Protein AF-A0A1F6PTL6-F1 (afdb_monomer_lite)

Structure (mmCIF, N/CA/C/O backbone):
data_AF-A0A1F6PTL6-F1
#
_entry.id   AF-A0A1F6PTL6-F1
#
loop_
_atom_site.group_PDB
_atom_site.id
_atom_site.type_symbol
_atom_site.label_atom_id
_atom_site.label_alt_id
_atom_site.label_comp_id
_atom_site.label_asym_id
_atom_site.label_entity_id
_atom_site.label_seq_id
_atom_site.pdbx_PDB_ins_code
_atom_site.Cartn_x
_atom_site.Cartn_y
_atom_site.Cartn_z
_atom_site.occupancy
_atom_site.B_iso_or_equiv
_atom_site.auth_seq_id
_atom_site.auth_comp_id
_atom_site.auth_asym_id
_atom_site.auth_atom_id
_atom_site.pdbx_PDB_model_num
ATOM 1 N N . MET A 1 1 ? 21.099 3.158 2.169 1.00 50.81 1 MET A N 1
ATOM 2 C CA . MET A 1 1 ? 21.151 2.091 3.199 1.00 50.81 1 MET A CA 1
ATOM 3 C C . MET A 1 1 ? 20.497 2.503 4.527 1.00 50.81 1 MET A C 1
ATOM 5 O O . MET A 1 1 ? 19.533 1.860 4.915 1.00 50.81 1 MET A O 1
ATOM 9 N N . TYR A 1 2 ? 20.909 3.594 5.190 1.00 43.50 2 TYR A N 1
ATOM 10 C CA . TYR A 1 2 ? 20.354 4.003 6.501 1.00 43.50 2 TYR A CA 1
ATOM 11 C C . TYR A 1 2 ? 18.844 4.313 6.525 1.00 43.50 2 TYR A C 1
ATOM 13 O O . TYR A 1 2 ? 18.158 3.932 7.469 1.00 43.50 2 TYR A O 1
ATOM 21 N N . ILE A 1 3 ? 18.300 4.922 5.466 1.00 57.59 3 ILE A N 1
ATOM 22 C CA . ILE A 1 3 ? 16.862 5.245 5.369 1.00 57.59 3 ILE A CA 1
ATOM 23 C C . ILE A 1 3 ? 15.994 3.973 5.408 1.00 57.59 3 ILE A C 1
ATOM 25 O O . ILE A 1 3 ? 14.969 3.943 6.082 1.00 57.59 3 ILE A O 1
ATOM 29 N N . SER A 1 4 ? 16.441 2.889 4.765 1.00 56.59 4 SER A N 1
ATOM 30 C CA . SER A 1 4 ? 15.722 1.608 4.759 1.00 56.59 4 SER A CA 1
ATOM 31 C C . SER A 1 4 ? 15.686 0.949 6.141 1.00 56.59 4 SER A C 1
ATOM 33 O O . SER A 1 4 ? 14.688 0.322 6.492 1.00 56.59 4 SER A O 1
ATOM 35 N N . ILE A 1 5 ? 16.755 1.093 6.932 1.00 62.19 5 ILE A N 1
ATOM 36 C CA . ILE A 1 5 ? 16.836 0.545 8.294 1.00 62.19 5 ILE A CA 1
ATOM 37 C C . ILE A 1 5 ? 15.882 1.308 9.216 1.00 62.19 5 ILE A C 1
ATOM 39 O O . ILE A 1 5 ? 15.118 0.693 9.954 1.00 62.19 5 ILE A O 1
ATOM 43 N N . ILE A 1 6 ? 15.866 2.639 9.122 1.00 65.56 6 ILE A N 1
ATOM 44 C CA . ILE A 1 6 ? 14.983 3.490 9.929 1.00 65.56 6 ILE A CA 1
ATOM 45 C C . ILE A 1 6 ? 13.510 3.192 9.617 1.00 65.56 6 ILE A C 1
ATOM 47 O O . ILE A 1 6 ? 12.727 2.981 10.538 1.00 65.56 6 ILE A O 1
ATOM 51 N N . ILE A 1 7 ? 13.135 3.092 8.336 1.00 66.38 7 ILE A N 1
ATOM 52 C CA . ILE A 1 7 ? 11.757 2.757 7.932 1.00 66.38 7 ILE A CA 1
ATOM 53 C C . ILE A 1 7 ? 11.345 1.379 8.466 1.00 66.38 7 ILE A C 1
ATOM 55 O O . ILE A 1 7 ? 10.235 1.230 8.977 1.00 66.38 7 ILE A O 1
ATOM 59 N N . SER A 1 8 ? 12.246 0.394 8.409 1.00 67.94 8 SER A N 1
ATOM 60 C CA . SER A 1 8 ? 12.005 -0.947 8.953 1.00 67.94 8 SER A CA 1
ATOM 61 C C . SER A 1 8 ? 11.787 -0.914 10.470 1.00 67.94 8 SER A C 1
ATOM 63 O O . SER A 1 8 ? 10.813 -1.475 10.964 1.00 67.94 8 SER A O 1
ATOM 65 N N . ILE A 1 9 ? 12.621 -0.187 11.221 1.00 70.75 9 ILE A N 1
ATOM 66 C CA . ILE A 1 9 ? 12.471 -0.049 12.679 1.00 70.75 9 ILE A CA 1
ATOM 67 C C . ILE A 1 9 ? 11.134 0.612 13.037 1.00 70.75 9 ILE A C 1
ATOM 69 O O . ILE A 1 9 ? 10.419 0.117 13.911 1.00 70.75 9 ILE A O 1
ATOM 73 N N . ILE A 1 10 ? 10.754 1.698 12.354 1.00 73.50 10 ILE A N 1
ATOM 74 C CA . ILE A 1 10 ? 9.472 2.375 12.612 1.00 73.50 10 ILE A CA 1
ATOM 75 C C . ILE A 1 10 ? 8.305 1.428 12.285 1.00 73.50 10 ILE A C 1
ATOM 77 O O . ILE A 1 10 ? 7.349 1.339 13.051 1.00 73.50 10 ILE A O 1
ATOM 81 N N . PHE A 1 11 ? 8.394 0.652 11.203 1.00 73.50 11 PHE A N 1
ATOM 82 C CA . PHE A 1 11 ? 7.371 -0.335 10.854 1.00 73.50 11 PHE A CA 1
ATOM 83 C C . PHE A 1 11 ? 7.212 -1.419 11.929 1.00 73.50 11 PHE A C 1
ATOM 85 O O . PHE A 1 11 ? 6.102 -1.667 12.405 1.00 73.50 11 PHE A O 1
ATOM 92 N N . TRP A 1 12 ? 8.320 -2.032 12.357 1.00 75.31 12 TRP A N 1
ATOM 93 C CA . TRP A 1 12 ? 8.309 -3.101 13.358 1.00 75.31 12 TRP A CA 1
ATOM 94 C C . TRP A 1 12 ? 7.851 -2.617 14.731 1.00 75.31 12 TRP A C 1
ATOM 96 O O . TRP A 1 12 ? 7.080 -3.309 15.394 1.00 75.31 12 TRP A O 1
ATOM 106 N N . THR A 1 13 ? 8.259 -1.417 15.145 1.00 72.12 13 THR A N 1
ATOM 107 C CA . THR A 1 13 ? 7.790 -0.812 16.403 1.00 72.12 13 THR A CA 1
ATOM 108 C C . THR A 1 13 ? 6.289 -0.541 16.376 1.00 72.12 13 THR A C 1
ATOM 110 O O . THR A 1 13 ? 5.608 -0.816 17.363 1.00 72.12 13 THR A O 1
ATOM 113 N N . GLY A 1 14 ? 5.754 -0.105 15.235 1.00 73.25 14 GLY A N 1
ATOM 114 C CA . GLY A 1 14 ? 4.322 0.056 15.005 1.00 73.25 14 GLY A CA 1
ATOM 115 C C . GLY A 1 14 ? 3.518 -1.238 15.049 1.00 73.25 14 GLY A C 1
ATOM 116 O O . GLY A 1 14 ? 2.486 -1.321 15.715 1.00 73.25 14 GLY A O 1
ATOM 117 N N . ILE A 1 15 ? 4.010 -2.282 14.378 1.00 74.44 15 ILE A N 1
ATOM 118 C CA . ILE A 1 15 ? 3.421 -3.627 14.456 1.00 74.44 15 ILE A CA 1
ATOM 119 C C . ILE A 1 15 ? 3.426 -4.117 15.899 1.00 74.44 15 ILE A C 1
ATOM 121 O O . ILE A 1 15 ? 2.405 -4.600 16.385 1.00 74.44 15 ILE A O 1
ATOM 125 N N . LEU A 1 16 ? 4.545 -3.950 16.606 1.00 76.44 16 LEU A N 1
ATOM 126 C CA . LEU A 1 16 ? 4.651 -4.323 18.009 1.00 76.44 16 LEU A CA 1
ATOM 127 C C . LEU A 1 16 ? 3.644 -3.548 18.866 1.00 76.44 16 LEU A C 1
ATOM 129 O O . LEU A 1 16 ? 3.053 -4.132 19.770 1.00 76.44 16 LEU A O 1
ATOM 133 N N . THR A 1 17 ? 3.374 -2.273 18.564 1.00 70.06 17 THR A N 1
ATOM 134 C CA . THR A 1 17 ? 2.340 -1.494 19.272 1.00 70.06 17 THR A CA 1
ATOM 135 C C . THR A 1 17 ? 0.936 -2.043 19.018 1.00 70.06 17 THR A C 1
ATOM 137 O O . THR A 1 17 ? 0.126 -2.124 19.936 1.00 70.06 17 THR A O 1
ATOM 140 N N . ILE A 1 18 ? 0.642 -2.470 17.788 1.00 71.12 18 ILE A N 1
ATOM 141 C CA . ILE A 1 18 ? -0.643 -3.096 17.438 1.00 71.12 18 ILE A CA 1
ATOM 142 C C . ILE A 1 18 ? -0.792 -4.455 18.133 1.00 71.12 18 ILE A C 1
ATOM 144 O O . ILE A 1 18 ? -1.854 -4.760 18.675 1.00 71.12 18 ILE A O 1
ATOM 148 N N . ILE A 1 19 ? 0.268 -5.266 18.156 1.00 76.56 19 ILE A N 1
ATOM 149 C CA . ILE A 1 19 ? 0.271 -6.582 18.807 1.00 76.56 19 ILE A CA 1
ATOM 150 C C . ILE A 1 19 ? 0.145 -6.437 20.325 1.00 76.56 19 ILE A C 1
ATOM 152 O O . ILE A 1 19 ? -0.638 -7.152 20.941 1.00 76.56 19 ILE A O 1
ATOM 156 N N . THR A 1 20 ? 0.874 -5.504 20.935 1.00 69.31 20 THR A N 1
ATOM 157 C CA . THR A 1 20 ? 0.775 -5.242 22.379 1.00 69.31 20 THR A CA 1
ATOM 158 C C . THR A 1 20 ? -0.597 -4.704 22.759 1.00 69.31 20 THR A C 1
ATOM 160 O O . THR A 1 20 ? -1.179 -5.175 23.731 1.00 69.31 20 THR A O 1
ATOM 163 N N . ALA A 1 21 ? -1.173 -3.797 21.967 1.00 67.88 21 ALA A N 1
ATOM 164 C CA . ALA A 1 21 ? -2.559 -3.362 22.135 1.00 67.88 21 ALA A CA 1
ATOM 165 C C . ALA A 1 21 ? -3.548 -4.537 22.095 1.00 67.88 21 ALA A C 1
ATOM 167 O O . ALA A 1 21 ? -4.506 -4.578 22.865 1.00 67.88 21 ALA A O 1
ATOM 168 N N . LEU A 1 22 ? -3.287 -5.505 21.217 1.00 68.38 22 LEU A N 1
ATOM 169 C CA . LEU A 1 22 ? -4.082 -6.714 21.066 1.00 68.38 22 LEU A CA 1
ATOM 170 C C . LEU A 1 22 ? -3.962 -7.691 22.236 1.00 68.38 22 LEU A C 1
ATOM 172 O O . LEU A 1 22 ? -4.951 -8.319 22.615 1.00 68.38 22 LEU A O 1
ATOM 176 N N . THR A 1 23 ? -2.764 -7.850 22.794 1.00 72.44 23 THR A N 1
ATOM 177 C CA . THR A 1 23 ? -2.510 -8.780 23.900 1.00 72.44 23 THR A CA 1
ATOM 178 C C . THR A 1 23 ? -2.887 -8.189 25.253 1.00 72.44 23 THR A C 1
ATOM 180 O O . THR A 1 23 ? -3.417 -8.918 26.088 1.00 72.44 23 THR A O 1
ATOM 183 N N . LEU A 1 24 ? -2.701 -6.883 25.469 1.00 63.28 24 LEU A N 1
ATOM 184 C CA . LEU A 1 24 ? -3.067 -6.189 26.715 1.00 63.28 24 LEU A CA 1
ATOM 185 C C . LEU A 1 24 ? -4.559 -6.315 27.048 1.00 63.28 24 LEU A C 1
ATOM 187 O O . LEU A 1 24 ? -4.917 -6.439 28.218 1.00 63.28 24 LEU A O 1
ATOM 191 N N . ASP A 1 25 ? -5.404 -6.378 26.022 1.00 60.53 25 ASP A N 1
ATOM 192 C CA . ASP A 1 25 ? -6.854 -6.571 26.130 1.00 60.53 25 ASP A CA 1
ATOM 193 C C . ASP A 1 25 ? -7.229 -7.915 26.800 1.00 60.53 25 ASP A C 1
ATOM 195 O O . ASP A 1 25 ? -8.315 -8.041 27.361 1.00 60.53 25 ASP A O 1
ATOM 199 N N . LYS A 1 26 ? -6.325 -8.913 26.794 1.00 65.44 26 LYS A N 1
ATOM 200 C CA . LYS A 1 26 ? -6.504 -10.190 27.513 1.00 65.44 26 LYS A CA 1
ATOM 201 C C . LYS A 1 26 ? -6.081 -10.141 28.983 1.00 65.44 26 LYS A C 1
ATOM 203 O O . LYS A 1 26 ? -6.553 -10.970 29.754 1.00 65.44 26 LYS A O 1
ATOM 208 N N . PHE A 1 27 ? -5.186 -9.229 29.369 1.00 63.00 27 PHE A N 1
ATOM 209 C CA . PHE A 1 27 ? -4.543 -9.254 30.691 1.00 63.00 27 PHE A CA 1
ATOM 210 C C . PHE A 1 27 ? -5.083 -8.209 31.668 1.00 63.00 27 PHE A C 1
ATOM 212 O O . PHE A 1 27 ? -5.017 -8.422 32.878 1.00 63.00 27 PHE A O 1
ATOM 219 N N . LYS A 1 28 ? -5.625 -7.085 31.185 1.00 68.44 28 LYS A N 1
ATOM 220 C CA . LYS A 1 28 ? -6.225 -6.062 32.050 1.00 68.44 28 LYS A CA 1
ATOM 221 C C . LYS A 1 28 ? -7.364 -5.357 31.313 1.00 68.44 28 LYS A C 1
ATOM 223 O O . LYS A 1 28 ? -7.142 -4.920 30.186 1.00 68.44 28 LYS A O 1
ATOM 228 N N . PRO A 1 29 ? -8.561 -5.206 31.911 1.00 71.88 29 PRO A N 1
ATOM 229 C CA . PRO A 1 29 ? -9.647 -4.480 31.265 1.00 71.88 29 PRO A CA 1
ATOM 230 C C . PRO A 1 29 ? -9.222 -3.023 31.043 1.00 71.88 29 PRO A C 1
ATOM 232 O O . PRO A 1 29 ? -8.959 -2.282 31.990 1.00 71.88 29 PRO A O 1
ATOM 235 N N . ILE A 1 30 ? -9.097 -2.634 29.775 1.00 76.00 30 ILE A N 1
ATOM 236 C CA . ILE A 1 30 ? -8.784 -1.266 29.355 1.00 76.00 30 ILE A CA 1
ATOM 237 C C . ILE A 1 30 ? -10.094 -0.484 29.232 1.00 76.00 30 ILE A C 1
ATOM 239 O O . ILE A 1 30 ? -11.069 -0.982 28.666 1.00 76.00 30 ILE A O 1
ATOM 243 N N . ASP A 1 31 ? -10.102 0.772 29.685 1.00 83.50 31 ASP A N 1
ATOM 244 C CA . ASP A 1 31 ? -11.241 1.674 29.504 1.00 83.50 31 ASP A CA 1
ATOM 245 C C . ASP A 1 31 ? -11.656 1.769 28.027 1.00 83.50 31 ASP A C 1
ATOM 247 O O . ASP A 1 31 ? -10.823 1.968 27.134 1.00 83.50 31 ASP A O 1
ATOM 251 N N . LYS A 1 32 ? -12.966 1.728 27.759 1.00 83.00 32 LYS A N 1
ATOM 252 C CA . LYS A 1 32 ? -13.535 1.772 26.397 1.00 83.00 32 LYS A CA 1
ATOM 253 C C . LYS A 1 32 ? -12.987 2.937 25.554 1.00 83.00 32 LYS A C 1
ATOM 255 O O . LYS A 1 32 ? -12.698 2.753 24.372 1.00 83.00 32 LYS A O 1
ATOM 260 N N . LYS A 1 33 ? -12.787 4.115 26.166 1.00 84.31 33 LYS A N 1
ATOM 261 C CA . LYS A 1 33 ? -12.209 5.308 25.514 1.00 84.31 33 LYS A CA 1
ATOM 262 C C . LYS A 1 33 ? -10.748 5.100 25.097 1.00 84.31 33 LYS A C 1
ATOM 264 O O . LYS A 1 33 ? -10.385 5.401 23.963 1.00 84.31 33 LYS A O 1
ATOM 269 N N . ARG A 1 34 ? -9.917 4.539 25.984 1.00 83.19 34 ARG A N 1
ATOM 270 C CA . ARG A 1 34 ? -8.498 4.255 25.701 1.00 83.19 34 ARG A CA 1
ATOM 271 C C . ARG A 1 34 ? -8.355 3.217 24.594 1.00 83.19 34 ARG A C 1
ATOM 273 O O . ARG A 1 34 ? -7.578 3.415 23.668 1.00 83.19 34 ARG A O 1
ATOM 280 N N . LYS A 1 35 ? -9.164 2.158 24.643 1.00 84.62 35 LYS A N 1
ATOM 281 C CA . LYS A 1 35 ? -9.204 1.122 23.607 1.00 84.62 35 LYS A CA 1
ATOM 282 C C . LYS A 1 35 ? -9.536 1.704 22.232 1.00 84.62 35 LYS A C 1
ATOM 284 O O . LYS A 1 35 ? -8.833 1.433 21.265 1.00 84.62 35 LYS A O 1
ATOM 289 N N . LEU A 1 36 ? -10.561 2.554 22.144 1.00 86.62 36 LEU A N 1
ATOM 290 C CA . LEU A 1 36 ? -10.923 3.225 20.893 1.00 86.62 36 LEU A CA 1
ATOM 291 C C . LEU A 1 36 ? -9.801 4.134 20.367 1.00 86.62 36 LEU A C 1
ATOM 293 O O . LEU A 1 36 ? -9.525 4.119 19.167 1.00 86.62 36 LEU A O 1
ATOM 297 N N . LEU A 1 37 ? -9.142 4.893 21.247 1.00 87.62 37 LEU A N 1
ATOM 298 C CA . LEU A 1 37 ? -8.005 5.739 20.878 1.00 87.62 37 LEU A CA 1
ATOM 299 C C . LEU A 1 37 ? -6.862 4.913 20.277 1.00 87.62 37 LEU A C 1
ATOM 301 O O . LEU A 1 37 ? -6.342 5.271 19.222 1.00 87.62 37 LEU A O 1
ATOM 305 N N . ILE A 1 38 ? -6.516 3.790 20.909 1.00 86.56 38 ILE A N 1
ATOM 306 C CA . ILE A 1 38 ? -5.480 2.878 20.417 1.00 86.56 38 ILE A CA 1
ATOM 307 C C . ILE A 1 38 ? -5.839 2.377 19.016 1.00 86.56 38 ILE A C 1
ATOM 309 O O . ILE A 1 38 ? -5.027 2.500 18.104 1.00 86.56 38 ILE A O 1
ATOM 313 N N . TRP A 1 39 ? -7.076 1.920 18.796 1.00 87.69 39 TRP A N 1
ATOM 314 C CA . TRP A 1 39 ? -7.507 1.467 17.471 1.00 87.69 39 TRP A CA 1
ATOM 315 C C . TRP A 1 39 ? -7.428 2.562 16.404 1.00 87.69 39 TRP A C 1
ATOM 317 O O . TRP A 1 39 ? -7.020 2.284 15.276 1.00 87.69 39 TRP A O 1
ATOM 327 N N . LYS A 1 40 ? -7.785 3.807 16.738 1.00 89.81 40 LYS A N 1
ATOM 328 C CA . LYS A 1 40 ? -7.662 4.951 15.818 1.00 89.81 40 LYS A CA 1
ATOM 329 C C . LYS A 1 40 ? -6.211 5.257 15.467 1.00 89.81 40 LYS A C 1
ATOM 331 O O . LYS A 1 40 ? -5.919 5.510 14.300 1.00 89.81 40 LYS A O 1
ATOM 336 N N . LEU A 1 41 ? -5.318 5.225 16.455 1.00 89.50 41 LEU A N 1
ATOM 337 C CA . LEU A 1 41 ? -3.887 5.423 16.235 1.00 89.50 41 LEU A CA 1
ATOM 338 C C . LEU A 1 41 ? -3.319 4.305 15.361 1.00 89.50 41 LEU A C 1
ATOM 340 O O . LEU A 1 41 ? -2.661 4.598 14.369 1.00 89.50 41 LEU A O 1
ATOM 344 N N . SER A 1 42 ? -3.658 3.044 15.643 1.00 88.81 42 SER A N 1
ATOM 345 C CA . SER A 1 42 ? -3.292 1.904 14.794 1.00 88.81 42 SER A CA 1
ATOM 346 C C . SER A 1 42 ? -3.818 2.060 13.367 1.00 88.81 42 SER A C 1
ATOM 348 O O . SER A 1 42 ? -3.097 1.788 12.412 1.00 88.81 42 SER A O 1
ATOM 350 N N . PHE A 1 43 ? -5.052 2.542 13.199 1.00 92.00 43 PHE A N 1
ATOM 351 C CA . PHE A 1 43 ? -5.638 2.796 11.884 1.00 92.00 43 PHE A CA 1
ATOM 352 C C . PHE A 1 43 ? -4.874 3.878 11.117 1.00 92.00 43 PHE A C 1
ATOM 354 O O . PHE A 1 43 ? -4.515 3.665 9.959 1.00 92.00 43 PHE A O 1
ATOM 361 N N . ALA A 1 44 ? -4.603 5.022 11.748 1.00 93.12 44 ALA A N 1
ATOM 362 C CA . ALA A 1 44 ? -3.827 6.099 11.139 1.00 93.12 44 ALA A CA 1
ATOM 363 C C . ALA A 1 44 ? -2.418 5.629 10.762 1.00 93.12 44 ALA A C 1
ATOM 365 O O . ALA A 1 44 ? -1.960 5.871 9.647 1.00 93.12 44 ALA A O 1
ATOM 366 N N . PHE A 1 45 ? -1.778 4.883 11.658 1.00 90.81 45 PHE A N 1
ATOM 367 C CA . PHE A 1 45 ? -0.447 4.339 11.457 1.00 90.81 45 PHE A CA 1
ATOM 368 C C . PHE A 1 45 ? -0.383 3.371 10.268 1.00 90.81 45 PHE A C 1
ATOM 370 O O . PHE A 1 45 ? 0.464 3.535 9.394 1.00 90.81 45 PHE A O 1
ATOM 377 N N . LEU A 1 46 ? -1.308 2.408 10.171 1.00 92.25 46 LEU A N 1
ATOM 378 C CA . LEU A 1 46 ? -1.348 1.461 9.049 1.00 92.25 46 LEU A CA 1
ATOM 379 C C . LEU A 1 46 ? -1.529 2.165 7.698 1.00 92.25 46 LEU A C 1
ATOM 381 O O . LEU A 1 46 ? -0.836 1.831 6.740 1.00 92.25 46 LEU A O 1
ATOM 385 N N . ASN A 1 47 ? -2.420 3.160 7.615 1.00 95.06 47 ASN A N 1
ATOM 386 C CA . ASN A 1 47 ? -2.635 3.903 6.368 1.00 95.06 47 ASN A CA 1
ATOM 387 C C . ASN A 1 47 ? -1.439 4.794 6.015 1.00 95.06 47 ASN A C 1
ATOM 389 O O . ASN A 1 47 ? -1.083 4.895 4.844 1.00 95.06 47 ASN A O 1
ATOM 393 N N . PHE A 1 48 ? -0.783 5.397 7.008 1.00 94.25 48 PHE A N 1
ATOM 394 C CA . PHE A 1 48 ? 0.459 6.135 6.793 1.00 94.25 48 PHE A CA 1
ATOM 395 C C . PHE A 1 48 ? 1.553 5.227 6.213 1.00 94.25 48 PHE A C 1
ATOM 397 O O . PHE A 1 48 ? 2.176 5.572 5.210 1.00 94.25 48 PHE A O 1
ATOM 404 N N . PHE A 1 49 ? 1.726 4.026 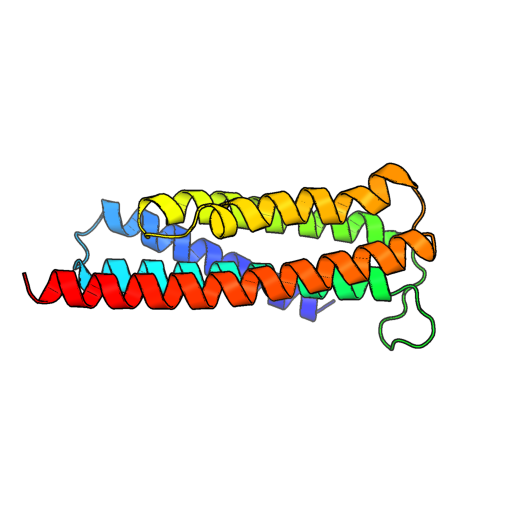6.771 1.00 92.25 49 PHE A N 1
ATOM 405 C CA . PHE A 1 49 ? 2.676 3.045 6.247 1.00 92.25 49 PHE A CA 1
ATOM 406 C C . PHE A 1 49 ? 2.317 2.536 4.857 1.00 92.25 49 PHE A C 1
ATOM 408 O O . PHE A 1 49 ? 3.210 2.338 4.033 1.00 92.25 49 PHE A O 1
ATOM 415 N N . LEU A 1 50 ? 1.029 2.361 4.567 1.00 95.06 50 LEU A N 1
ATOM 416 C CA . LEU A 1 50 ? 0.574 2.026 3.223 1.00 95.06 50 LEU A CA 1
ATOM 417 C C . LEU A 1 50 ? 0.979 3.118 2.226 1.00 95.06 50 LEU A C 1
ATOM 419 O O . LEU A 1 50 ? 1.557 2.802 1.191 1.00 95.06 50 LEU A O 1
ATOM 423 N N . ILE A 1 51 ? 0.750 4.393 2.559 1.00 96.19 51 ILE A N 1
ATOM 424 C CA . ILE A 1 51 ? 1.155 5.531 1.720 1.00 96.19 51 ILE A CA 1
ATOM 425 C C . ILE A 1 51 ? 2.672 5.536 1.516 1.00 96.19 51 ILE A C 1
ATOM 427 O O . ILE A 1 51 ? 3.114 5.645 0.377 1.00 96.19 51 ILE A O 1
ATOM 431 N N . LEU A 1 52 ? 3.471 5.359 2.574 1.00 93.81 52 LEU A N 1
ATOM 432 C CA . LEU A 1 52 ? 4.932 5.292 2.447 1.00 93.81 52 LEU A CA 1
ATOM 433 C C . LEU A 1 52 ? 5.385 4.161 1.516 1.00 93.81 52 LEU A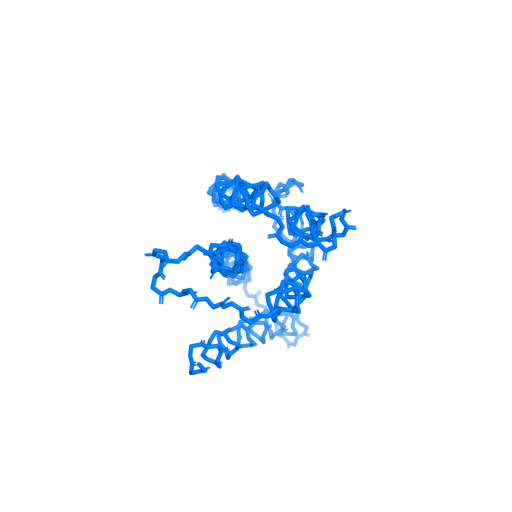 C 1
ATOM 435 O O . LEU A 1 52 ? 6.288 4.366 0.709 1.00 93.81 52 LEU A O 1
ATOM 439 N N . ASN A 1 53 ? 4.744 2.991 1.581 1.00 93.12 53 ASN A N 1
ATOM 440 C CA . ASN A 1 53 ? 5.060 1.874 0.690 1.00 93.12 53 ASN A CA 1
ATOM 441 C C . ASN A 1 53 ? 4.676 2.167 -0.769 1.00 93.12 53 ASN A C 1
ATOM 443 O O . ASN A 1 53 ? 5.433 1.851 -1.688 1.00 93.12 53 ASN A O 1
ATOM 447 N N . LEU A 1 54 ? 3.530 2.809 -1.004 1.00 95.25 54 LEU A N 1
ATOM 448 C CA . LEU A 1 54 ? 3.121 3.224 -2.348 1.00 95.25 54 LEU A CA 1
ATOM 449 C C . LEU A 1 54 ? 4.041 4.311 -2.917 1.00 95.25 54 LEU A C 1
ATOM 451 O O . LEU A 1 54 ? 4.404 4.256 -4.090 1.00 95.25 54 LEU A O 1
ATOM 455 N N . VAL A 1 55 ? 4.473 5.263 -2.086 1.00 95.06 55 VAL A N 1
ATOM 456 C CA . VAL A 1 55 ? 5.473 6.267 -2.467 1.00 95.06 55 VAL A CA 1
ATOM 457 C C . VAL A 1 55 ? 6.799 5.583 -2.783 1.00 95.06 55 VAL A C 1
ATOM 459 O O . VAL A 1 55 ? 7.343 5.813 -3.854 1.00 95.06 55 VAL A O 1
ATOM 462 N N . GLY A 1 56 ? 7.294 4.676 -1.939 1.00 91.38 56 GLY A N 1
ATOM 463 C CA . GLY A 1 56 ? 8.504 3.909 -2.250 1.00 91.38 56 GLY A CA 1
ATOM 464 C C . GLY A 1 56 ? 8.386 3.134 -3.568 1.00 91.38 56 GLY A C 1
ATOM 465 O O . GLY A 1 56 ? 9.305 3.161 -4.380 1.00 91.38 56 GLY A O 1
ATOM 466 N N . SER A 1 57 ? 7.215 2.559 -3.856 1.00 92.75 57 SER A N 1
ATOM 467 C CA . SER A 1 57 ? 6.937 1.907 -5.144 1.00 92.75 57 SER A CA 1
ATOM 468 C C . SER A 1 57 ? 6.986 2.891 -6.322 1.00 92.75 57 SER A C 1
ATOM 470 O O . SER A 1 57 ? 7.541 2.574 -7.373 1.00 92.75 57 SER A O 1
ATOM 472 N N . LEU A 1 58 ? 6.475 4.116 -6.152 1.00 94.31 58 LEU A N 1
ATOM 473 C CA . LEU A 1 58 ? 6.588 5.195 -7.140 1.00 94.31 58 LEU A CA 1
ATOM 474 C C . LEU A 1 58 ? 8.054 5.584 -7.406 1.00 94.31 58 LEU A C 1
ATOM 476 O O . LEU A 1 58 ? 8.431 5.787 -8.562 1.00 94.31 58 LEU A O 1
ATOM 480 N N . PHE A 1 59 ? 8.894 5.643 -6.367 1.00 93.81 59 PHE A N 1
ATOM 481 C CA . PHE A 1 59 ? 10.338 5.869 -6.517 1.00 93.81 59 PHE A CA 1
ATOM 482 C C . PHE A 1 59 ? 10.997 4.758 -7.344 1.00 93.81 59 PHE A C 1
ATOM 484 O O . PHE A 1 59 ? 11.807 5.051 -8.220 1.00 93.81 59 PHE A O 1
ATOM 491 N N . ILE A 1 60 ? 10.599 3.498 -7.149 1.00 91.88 60 ILE A N 1
ATOM 492 C CA . ILE A 1 60 ? 11.125 2.376 -7.940 1.00 91.88 60 ILE A CA 1
ATOM 493 C C . ILE A 1 60 ? 10.727 2.512 -9.413 1.00 91.88 60 ILE A C 1
ATOM 495 O O . ILE A 1 60 ? 11.593 2.447 -10.284 1.00 91.88 60 ILE A O 1
ATOM 499 N N . TYR A 1 61 ? 9.453 2.776 -9.715 1.00 91.81 61 TYR A N 1
ATOM 500 C CA . TYR A 1 61 ? 9.003 2.955 -11.103 1.00 91.81 61 TYR A CA 1
ATOM 501 C C . TYR A 1 61 ? 9.644 4.166 -11.797 1.00 91.81 61 TYR A C 1
ATOM 503 O O . TYR A 1 61 ? 9.848 4.151 -13.014 1.00 91.81 61 TYR A O 1
ATOM 511 N N . THR A 1 62 ? 10.001 5.200 -11.032 1.00 94.00 62 THR A N 1
ATOM 512 C CA . THR A 1 62 ? 10.693 6.387 -11.553 1.00 94.00 62 THR A CA 1
ATOM 513 C C . THR A 1 62 ? 12.221 6.244 -11.594 1.00 94.00 62 THR A C 1
ATOM 515 O O . THR A 1 62 ? 12.872 6.991 -12.318 1.00 94.00 62 THR A O 1
ATOM 518 N N . SER A 1 63 ? 12.808 5.261 -10.903 1.00 93.56 63 SER A N 1
ATOM 519 C CA . SER A 1 63 ? 14.269 5.071 -10.806 1.00 93.56 63 SER A CA 1
ATOM 520 C C . SER A 1 63 ? 14.969 4.775 -12.136 1.00 93.56 63 SER A C 1
ATOM 522 O O . SER A 1 63 ? 16.182 4.896 -12.234 1.00 93.56 63 SER A O 1
ATOM 524 N N . LEU A 1 64 ? 14.236 4.428 -13.195 1.00 90.38 64 LEU A N 1
ATOM 525 C CA . LEU A 1 64 ? 14.810 4.184 -14.523 1.00 90.38 64 LEU A CA 1
ATOM 526 C C . LEU A 1 64 ? 14.813 5.426 -15.428 1.00 90.38 64 LEU A C 1
ATOM 528 O O . LEU A 1 64 ? 15.197 5.334 -16.598 1.00 90.38 64 LEU A O 1
ATOM 532 N N . PHE A 1 65 ? 14.379 6.586 -14.928 1.00 92.62 65 PHE A N 1
ATOM 533 C CA . PHE A 1 65 ? 14.485 7.850 -15.651 1.00 92.62 65 PHE A CA 1
ATOM 534 C C . PHE A 1 65 ? 15.792 8.563 -15.301 1.00 92.62 65 PHE A C 1
ATOM 536 O O . PHE A 1 65 ? 16.048 8.890 -14.152 1.00 92.62 65 PHE A O 1
ATOM 543 N N . ARG A 1 66 ? 16.618 8.865 -16.306 1.00 93.75 66 ARG A N 1
ATOM 544 C CA . ARG A 1 66 ? 17.955 9.452 -16.089 1.00 93.75 66 ARG A CA 1
ATOM 545 C C . ARG A 1 66 ? 17.951 10.846 -15.453 1.00 93.75 66 ARG A C 1
ATOM 547 O O . ARG A 1 66 ? 18.988 11.289 -14.981 1.00 93.75 66 ARG A O 1
ATOM 554 N N . PHE A 1 67 ? 16.819 11.549 -15.482 1.00 93.75 67 PHE A N 1
ATOM 555 C CA . PHE A 1 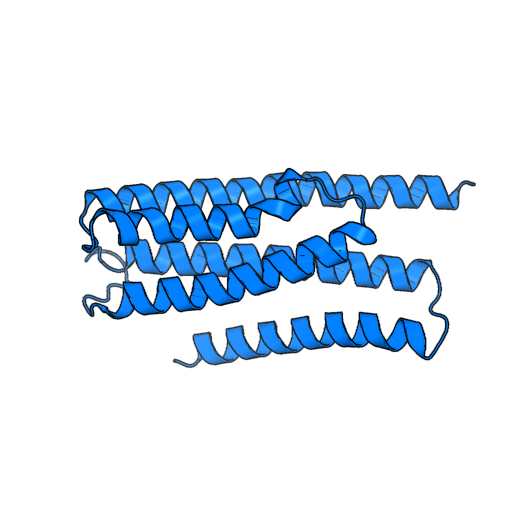67 ? 16.708 12.911 -14.959 1.00 93.75 67 PHE A CA 1
ATOM 556 C C . PHE A 1 67 ? 16.388 12.969 -13.458 1.00 93.75 67 PHE A C 1
ATOM 558 O O . PHE A 1 67 ? 16.480 14.047 -12.874 1.00 93.75 67 PHE A O 1
ATOM 565 N N . VAL A 1 68 ? 15.981 11.857 -12.828 1.00 92.75 68 VAL A N 1
ATOM 566 C CA . VAL A 1 68 ? 15.671 11.852 -11.390 1.00 92.75 68 VAL A CA 1
ATOM 567 C C . VAL A 1 68 ? 16.931 11.596 -10.553 1.00 92.75 68 VAL A C 1
ATOM 569 O O . VAL A 1 68 ? 17.790 10.817 -10.965 1.00 92.75 68 VAL A O 1
ATOM 572 N N . PRO A 1 69 ? 17.054 12.192 -9.352 1.00 90.94 69 PRO A N 1
ATOM 573 C CA . PRO A 1 69 ? 18.255 12.042 -8.525 1.00 90.94 69 PRO A CA 1
ATOM 574 C C . PRO A 1 69 ? 18.411 10.644 -7.902 1.00 90.94 69 PRO A C 1
ATOM 576 O O . PRO A 1 69 ? 19.480 10.313 -7.404 1.00 90.94 69 PRO A O 1
ATOM 579 N N . TRP A 1 70 ? 17.366 9.814 -7.939 1.00 92.06 70 TRP A N 1
ATOM 580 C CA . TRP A 1 70 ? 17.379 8.408 -7.512 1.00 92.06 70 TRP A CA 1
ATOM 581 C C . TRP A 1 70 ? 17.442 7.439 -8.704 1.00 92.06 70 TRP A C 1
ATOM 583 O O . TRP A 1 70 ? 16.882 6.343 -8.650 1.00 92.06 70 TRP A O 1
ATOM 593 N N . TYR A 1 71 ? 18.072 7.855 -9.806 1.00 92.19 71 TYR A N 1
ATOM 594 C CA . TYR A 1 71 ? 18.273 6.983 -10.957 1.00 92.19 71 TYR A CA 1
ATOM 595 C C . TYR A 1 71 ? 19.161 5.789 -10.588 1.00 92.19 71 TYR A C 1
ATOM 597 O O . TYR A 1 71 ? 20.294 5.963 -10.141 1.00 92.19 71 TYR A O 1
ATOM 605 N N . GLU A 1 72 ? 18.664 4.578 -10.817 1.00 89.00 72 GLU A N 1
ATOM 606 C CA . GLU A 1 72 ? 19.373 3.340 -10.517 1.00 89.00 72 GLU A CA 1
ATOM 607 C C . GLU A 1 72 ? 19.120 2.322 -11.639 1.00 89.00 72 GLU A C 1
ATOM 609 O O . GLU A 1 72 ? 18.019 1.799 -11.760 1.00 89.00 72 GLU A O 1
ATOM 614 N N . PRO A 1 73 ? 20.102 2.024 -12.508 1.00 87.19 73 PRO A N 1
ATOM 615 C CA . PRO A 1 73 ? 19.906 1.105 -13.630 1.00 87.19 73 PRO A CA 1
ATOM 616 C C . PRO A 1 73 ? 20.083 -0.372 -13.250 1.00 87.19 73 PRO A C 1
ATOM 618 O O . PRO A 1 73 ? 20.051 -1.233 -14.129 1.00 87.19 73 PRO A O 1
ATOM 621 N N . CYS A 1 74 ? 20.322 -0.689 -11.974 1.00 80.38 74 CYS A N 1
ATOM 622 C CA . CYS A 1 74 ? 20.484 -2.070 -11.546 1.00 80.38 74 CYS A CA 1
ATOM 623 C C . CYS A 1 74 ? 19.100 -2.751 -11.534 1.00 80.38 74 CYS A C 1
ATOM 625 O O . CYS A 1 74 ? 18.128 -2.201 -11.022 1.00 80.38 74 CYS A O 1
ATOM 627 N N . GLY A 1 75 ? 18.975 -3.954 -12.104 1.00 83.12 75 GLY A N 1
ATOM 628 C CA . GLY A 1 75 ? 17.693 -4.672 -12.229 1.00 83.12 75 GLY A CA 1
ATOM 629 C C . GLY A 1 75 ? 17.052 -5.117 -10.902 1.00 83.12 75 GLY A C 1
ATOM 630 O O . GLY A 1 75 ? 16.156 -5.957 -10.898 1.00 83.12 75 GLY A O 1
ATOM 631 N N . GLN A 1 76 ? 17.500 -4.587 -9.762 1.00 87.38 76 GLN A N 1
ATOM 632 C CA . GLN A 1 76 ? 16.991 -4.913 -8.430 1.00 87.38 76 GLN A CA 1
ATOM 633 C C . GLN A 1 76 ? 15.584 -4.354 -8.170 1.00 87.38 76 GLN A C 1
ATOM 635 O O . GLN A 1 76 ? 14.928 -4.786 -7.223 1.00 87.38 76 GLN A O 1
ATOM 640 N N . GLN A 1 77 ? 15.077 -3.454 -9.020 1.00 86.94 77 GLN A N 1
ATOM 641 C CA . GLN A 1 77 ? 13.734 -2.869 -8.898 1.00 86.94 77 GLN A CA 1
ATOM 642 C C . GLN A 1 77 ? 12.630 -3.915 -8.720 1.00 86.94 77 GLN A C 1
ATOM 644 O O . GLN A 1 77 ? 11.753 -3.746 -7.874 1.00 86.94 77 GLN A O 1
ATOM 649 N N . PHE A 1 78 ? 12.691 -5.011 -9.481 1.00 85.25 78 PHE A N 1
ATOM 650 C CA . PHE A 1 78 ? 11.701 -6.085 -9.415 1.00 85.25 78 PHE A CA 1
ATOM 651 C C . PHE A 1 78 ? 11.662 -6.734 -8.033 1.00 85.25 78 PHE A C 1
ATOM 653 O O . PHE A 1 78 ? 10.594 -6.875 -7.438 1.00 85.25 78 PHE A O 1
ATOM 660 N N . LEU A 1 79 ? 12.837 -7.076 -7.498 1.00 87.69 79 LEU A N 1
ATOM 661 C CA . LEU A 1 79 ? 12.967 -7.681 -6.177 1.00 87.69 79 LEU A CA 1
ATOM 662 C C . LEU A 1 79 ? 12.429 -6.743 -5.093 1.00 87.69 79 LEU A C 1
ATOM 664 O O . LEU A 1 79 ? 11.692 -7.179 -4.210 1.00 87.69 79 LEU A O 1
ATOM 668 N N . ILE A 1 80 ? 12.749 -5.450 -5.183 1.00 87.94 80 ILE A N 1
ATOM 669 C CA . ILE A 1 80 ? 12.278 -4.461 -4.211 1.00 87.94 80 ILE A CA 1
ATOM 670 C C . ILE A 1 80 ? 10.750 -4.330 -4.280 1.00 87.94 80 ILE A C 1
ATOM 672 O O . ILE A 1 80 ? 10.112 -4.303 -3.231 1.00 87.94 80 ILE A O 1
ATOM 676 N N . ILE A 1 81 ? 10.131 -4.338 -5.466 1.00 87.62 81 ILE A N 1
ATOM 677 C CA . ILE A 1 81 ? 8.661 -4.307 -5.578 1.00 87.62 81 ILE A CA 1
ATOM 678 C C . ILE A 1 81 ? 8.027 -5.529 -4.898 1.00 87.62 81 ILE A C 1
ATOM 680 O O . ILE A 1 81 ? 7.040 -5.369 -4.180 1.00 87.62 81 ILE A O 1
ATOM 684 N N . PHE A 1 82 ? 8.611 -6.725 -5.026 1.00 87.06 82 PHE A N 1
ATOM 685 C CA . PHE A 1 82 ? 8.133 -7.905 -4.291 1.00 87.06 82 PHE A CA 1
ATOM 686 C C . PHE A 1 82 ? 8.293 -7.764 -2.772 1.00 87.06 82 PHE A C 1
ATOM 688 O O . PHE A 1 82 ? 7.379 -8.122 -2.026 1.00 87.06 82 PHE A O 1
ATOM 695 N N . ILE A 1 83 ? 9.400 -7.188 -2.295 1.00 88.38 83 ILE A N 1
ATOM 696 C CA . ILE A 1 83 ? 9.586 -6.893 -0.865 1.00 88.38 83 ILE A CA 1
ATOM 697 C C . ILE A 1 83 ? 8.484 -5.938 -0.379 1.00 88.38 83 ILE A C 1
ATOM 699 O O . ILE A 1 83 ? 7.805 -6.233 0.605 1.00 88.38 83 ILE A O 1
ATOM 703 N N . TYR A 1 84 ? 8.224 -4.847 -1.099 1.00 88.56 84 TYR A N 1
ATOM 704 C CA . TYR A 1 84 ? 7.141 -3.916 -0.767 1.00 88.56 84 TYR A CA 1
ATOM 705 C C . TYR A 1 84 ? 5.766 -4.597 -0.806 1.00 88.56 84 TYR A C 1
ATOM 707 O O . TYR A 1 84 ? 4.948 -4.371 0.084 1.00 88.56 84 TYR A O 1
ATOM 715 N N . ALA A 1 85 ? 5.517 -5.488 -1.769 1.00 90.50 85 ALA A N 1
ATOM 716 C CA . ALA A 1 85 ? 4.273 -6.249 -1.847 1.00 90.50 85 ALA A CA 1
ATOM 717 C C . ALA A 1 85 ? 4.036 -7.109 -0.593 1.00 90.50 85 ALA A C 1
ATOM 719 O O . ALA A 1 85 ? 2.918 -7.137 -0.079 1.00 90.50 85 ALA A O 1
ATOM 720 N N . THR A 1 86 ? 5.074 -7.753 -0.044 1.00 89.81 86 THR A N 1
ATOM 721 C CA . THR A 1 86 ? 4.942 -8.526 1.208 1.00 89.81 86 THR A CA 1
ATOM 722 C C . THR A 1 86 ? 4.621 -7.646 2.419 1.00 89.81 86 THR A C 1
ATOM 724 O O . THR A 1 86 ? 3.790 -8.016 3.251 1.00 89.81 86 THR A O 1
ATOM 727 N N . ILE A 1 87 ? 5.202 -6.446 2.494 1.00 90.50 87 ILE A N 1
ATOM 728 C CA . ILE A 1 87 ? 4.891 -5.461 3.541 1.00 90.50 87 ILE A CA 1
ATOM 729 C C . ILE A 1 87 ? 3.441 -4.978 3.407 1.00 90.50 87 ILE A C 1
ATOM 731 O O . ILE A 1 87 ? 2.696 -4.963 4.389 1.00 90.50 87 ILE A O 1
ATOM 735 N N . ILE A 1 88 ? 3.008 -4.637 2.190 1.00 94.06 88 ILE A N 1
ATOM 736 C CA . ILE A 1 88 ? 1.627 -4.223 1.905 1.00 94.06 88 ILE A CA 1
ATOM 737 C C . ILE A 1 88 ? 0.641 -5.354 2.239 1.00 94.06 88 ILE A C 1
ATOM 739 O O . ILE A 1 88 ? -0.440 -5.080 2.764 1.00 94.06 88 ILE A O 1
ATOM 743 N N . LEU A 1 89 ? 1.012 -6.618 2.011 1.00 94.50 89 LEU A N 1
ATOM 744 C CA . LEU A 1 89 ? 0.186 -7.777 2.363 1.00 94.50 89 LEU A CA 1
ATOM 745 C C . LEU A 1 89 ? -0.045 -7.846 3.871 1.00 94.50 89 LEU A C 1
ATOM 747 O O . LEU A 1 89 ? -1.183 -8.001 4.319 1.00 94.50 89 LEU A O 1
ATOM 751 N N . LEU A 1 90 ? 1.021 -7.676 4.655 1.00 91.38 90 LEU A N 1
ATOM 752 C CA . LEU A 1 90 ? 0.930 -7.645 6.111 1.00 91.38 90 LEU A CA 1
ATOM 753 C C . LEU A 1 90 ? 0.043 -6.487 6.592 1.00 91.38 90 LEU A C 1
ATOM 755 O O . LEU A 1 90 ? -0.822 -6.696 7.445 1.00 91.38 90 LEU A O 1
ATOM 759 N N . ILE A 1 91 ? 0.188 -5.295 6.001 1.00 92.94 91 ILE A N 1
ATOM 760 C CA . ILE A 1 91 ? -0.693 -4.147 6.275 1.00 92.94 91 ILE A CA 1
ATOM 761 C C . ILE A 1 91 ? -2.154 -4.506 5.971 1.00 92.94 91 ILE A C 1
ATOM 763 O O . ILE A 1 91 ? -3.026 -4.246 6.798 1.00 92.94 91 ILE A O 1
ATOM 767 N N . GLY A 1 92 ? -2.424 -5.157 4.837 1.00 94.56 92 GLY A N 1
ATOM 768 C CA . GLY A 1 92 ? -3.762 -5.616 4.455 1.00 94.56 92 GLY A CA 1
ATOM 769 C C . GLY A 1 92 ? -4.386 -6.570 5.470 1.00 94.56 92 GLY A C 1
ATOM 770 O O . GLY A 1 92 ? -5.534 -6.380 5.875 1.00 94.56 92 GLY A O 1
ATOM 771 N N . ILE A 1 93 ? -3.626 -7.558 5.944 1.00 94.19 93 ILE A N 1
ATOM 772 C CA . ILE A 1 93 ? -4.083 -8.507 6.973 1.00 94.19 93 ILE A CA 1
ATOM 773 C C . ILE A 1 93 ? -4.418 -7.771 8.278 1.00 94.19 93 ILE A C 1
ATOM 775 O O . ILE A 1 93 ? -5.498 -7.968 8.846 1.00 94.19 93 ILE A O 1
ATOM 779 N N . LEU A 1 94 ? -3.533 -6.878 8.732 1.00 91.00 94 LEU A N 1
ATOM 780 C CA . LEU A 1 94 ? -3.756 -6.073 9.937 1.00 91.00 94 LEU A CA 1
ATOM 781 C C . LEU A 1 94 ? -4.973 -5.150 9.789 1.00 91.00 94 LEU A C 1
ATOM 783 O O . LEU A 1 94 ? -5.743 -4.974 10.733 1.00 91.00 94 LEU A O 1
ATOM 787 N N . GLN A 1 95 ? -5.202 -4.608 8.596 1.00 93.50 95 GLN A N 1
ATOM 788 C CA . GLN A 1 95 ? -6.325 -3.722 8.308 1.00 93.50 95 GLN A CA 1
ATOM 789 C C . GLN A 1 95 ? -7.670 -4.461 8.257 1.00 93.50 95 GLN A C 1
ATOM 791 O O . GLN A 1 95 ? -8.676 -3.935 8.746 1.00 93.50 95 GLN A O 1
ATOM 796 N N . LEU A 1 96 ? -7.704 -5.698 7.747 1.00 93.62 96 LEU A N 1
ATOM 797 C CA . LEU A 1 96 ? -8.881 -6.572 7.846 1.00 93.62 96 LEU A CA 1
ATOM 798 C C . LEU A 1 96 ? -9.234 -6.859 9.304 1.00 93.62 96 LEU A C 1
ATOM 800 O O . LEU A 1 96 ? -10.405 -6.786 9.688 1.00 93.62 96 LEU A O 1
ATOM 804 N N . PHE A 1 97 ? -8.219 -7.153 10.115 1.00 90.94 97 PHE A N 1
ATOM 805 C CA . PHE A 1 97 ? -8.386 -7.411 11.535 1.00 90.94 97 PHE A CA 1
ATOM 806 C C . PHE A 1 97 ? -8.910 -6.171 12.275 1.00 90.94 97 PHE A C 1
ATOM 808 O O . PHE A 1 97 ? -9.919 -6.247 12.977 1.00 90.94 97 PHE A O 1
ATOM 815 N N . LEU A 1 98 ? -8.310 -5.004 12.034 1.00 89.38 98 LEU A N 1
ATOM 816 C CA . LEU A 1 98 ? -8.748 -3.729 12.606 1.00 89.38 98 LEU A CA 1
ATOM 817 C C . LEU A 1 98 ? -10.177 -3.356 12.184 1.00 89.38 98 LEU A C 1
ATOM 819 O O . LEU A 1 98 ? -10.955 -2.793 12.956 1.00 89.38 98 LEU A O 1
ATOM 823 N N . GLY A 1 99 ? -10.554 -3.750 10.971 1.00 89.06 99 GLY A N 1
ATOM 824 C CA . GLY A 1 99 ? -11.895 -3.617 10.425 1.00 89.06 99 GLY A CA 1
ATOM 825 C C . GLY A 1 99 ? -12.995 -4.369 11.174 1.00 89.06 99 GLY A C 1
ATOM 826 O O . GLY A 1 99 ? -14.164 -4.134 10.860 1.00 89.06 99 GLY A O 1
ATOM 827 N N . LYS A 1 100 ? -12.656 -5.260 12.115 1.00 88.44 100 LYS A N 1
ATOM 828 C CA . LYS A 1 100 ? -13.616 -5.896 13.033 1.00 88.44 100 LYS A CA 1
ATOM 829 C C . LYS A 1 100 ? -13.996 -4.982 14.203 1.00 88.44 100 LYS A C 1
ATOM 831 O O . LYS A 1 100 ? -15.087 -5.120 14.740 1.00 88.44 100 LYS A O 1
ATOM 836 N N . PHE A 1 101 ? -13.119 -4.046 14.572 1.00 87.38 101 PHE A N 1
ATOM 837 C CA . PHE A 1 101 ? -13.302 -3.145 15.718 1.00 87.38 101 PHE A CA 1
ATOM 838 C C . PHE A 1 101 ? -13.721 -1.735 15.301 1.00 87.38 101 PHE A C 1
ATOM 840 O O . PHE A 1 101 ? -14.414 -1.046 16.047 1.00 87.38 101 PHE A O 1
ATOM 847 N N . LEU A 1 102 ? -13.311 -1.300 14.107 1.00 88.06 102 LEU A N 1
ATOM 848 C CA . LEU A 1 102 ? -13.625 0.013 13.554 1.00 88.06 102 LEU A CA 1
ATOM 849 C C . LEU A 1 102 ? -14.550 -0.098 12.338 1.00 88.06 102 LEU A C 1
ATOM 851 O O . LEU A 1 102 ? -14.416 -0.994 11.503 1.00 88.06 102 LEU A O 1
ATOM 855 N N . ALA A 1 103 ? -15.450 0.879 12.192 1.00 88.75 103 ALA A N 1
ATOM 856 C CA . ALA A 1 103 ? -16.407 0.980 11.087 1.00 88.75 103 ALA A CA 1
ATOM 857 C C . ALA A 1 103 ? -15.765 1.469 9.766 1.00 88.75 103 ALA A C 1
ATOM 859 O O . ALA A 1 103 ? -16.250 2.419 9.144 1.00 88.75 103 ALA A O 1
ATOM 860 N N . ILE A 1 104 ? -14.677 0.814 9.351 1.00 90.69 104 ILE A N 1
ATOM 861 C CA . ILE A 1 104 ? -13.902 1.094 8.133 1.00 90.69 104 ILE A CA 1
ATOM 862 C C . ILE A 1 104 ? -14.679 0.604 6.899 1.00 90.69 104 ILE A C 1
ATOM 864 O O . ILE A 1 104 ? -15.311 -0.459 6.928 1.00 90.69 104 ILE A O 1
ATOM 868 N N . SER A 1 105 ? -14.628 1.361 5.805 1.00 92.69 105 SER A N 1
ATOM 869 C CA . SER A 1 105 ? -15.220 0.996 4.518 1.00 92.69 105 SER A CA 1
ATOM 870 C C . SER A 1 105 ? -14.578 -0.264 3.925 1.00 92.69 105 SER A C 1
ATOM 872 O O . SER A 1 105 ? -13.392 -0.537 4.107 1.00 92.69 105 SER A O 1
ATOM 874 N N . LYS A 1 106 ? -15.365 -1.052 3.178 1.00 93.12 106 LYS A N 1
ATOM 875 C CA . LYS A 1 106 ? -14.853 -2.253 2.492 1.00 93.12 106 LYS A CA 1
ATOM 876 C C . LYS A 1 106 ? -13.732 -1.901 1.512 1.00 93.12 106 LYS A C 1
ATOM 878 O O . LYS A 1 106 ? -12.738 -2.609 1.459 1.00 93.12 106 LYS A O 1
ATOM 883 N N . ILE A 1 107 ? -13.875 -0.785 0.796 1.00 93.62 107 ILE A N 1
ATOM 884 C CA . ILE A 1 107 ? -12.894 -0.333 -0.197 1.00 93.62 107 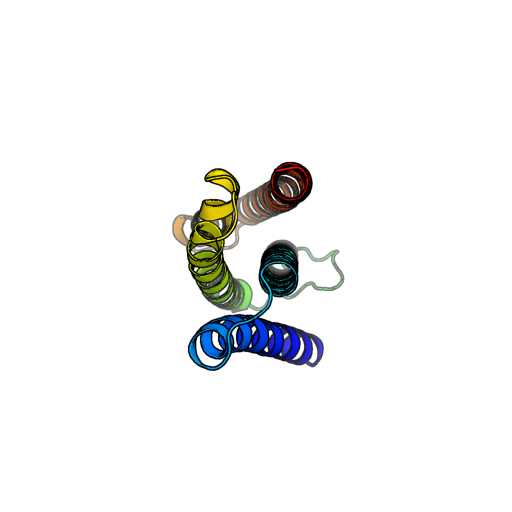ILE A CA 1
ATOM 885 C C . ILE A 1 107 ? -11.530 -0.134 0.462 1.00 93.62 107 ILE A C 1
ATOM 887 O O . ILE A 1 107 ? -10.560 -0.740 0.026 1.00 93.62 107 ILE A O 1
ATOM 891 N N . LEU A 1 108 ? -11.463 0.623 1.562 1.00 93.50 108 LEU A N 1
ATOM 892 C CA . LEU A 1 108 ? -10.199 0.881 2.247 1.00 93.50 108 LEU A CA 1
ATOM 893 C C . LEU A 1 108 ? -9.585 -0.393 2.849 1.00 93.50 108 LEU A C 1
ATOM 895 O O . LEU A 1 108 ? -8.369 -0.538 2.844 1.00 93.50 108 LEU A O 1
ATOM 899 N N . LYS A 1 109 ? -10.411 -1.344 3.312 1.00 94.12 109 LYS A N 1
ATOM 900 C CA . LYS A 1 109 ? -9.942 -2.655 3.803 1.00 94.12 109 LYS A CA 1
ATOM 901 C C . LYS A 1 109 ? -9.274 -3.498 2.717 1.00 94.12 109 LYS A C 1
ATOM 903 O O . LYS A 1 109 ? -8.308 -4.194 3.011 1.00 94.12 109 LYS A O 1
ATOM 908 N N . TYR A 1 110 ? -9.802 -3.464 1.494 1.00 96.38 110 TYR A N 1
ATOM 909 C CA . TYR A 1 110 ? -9.274 -4.257 0.381 1.00 96.38 110 TYR A CA 1
ATOM 910 C C . TYR A 1 110 ? -8.198 -3.534 -0.431 1.00 96.38 110 TYR A C 1
ATOM 912 O O . TYR A 1 110 ? -7.480 -4.177 -1.194 1.00 96.38 110 TYR A O 1
ATOM 920 N N . LEU A 1 111 ? -8.045 -2.223 -0.240 1.00 96.06 111 LEU A N 1
ATOM 921 C CA . LEU A 1 111 ? -7.109 -1.396 -0.991 1.00 96.06 111 LEU A CA 1
ATOM 922 C C . LEU A 1 111 ? -5.656 -1.906 -0.945 1.00 96.06 111 LEU A C 1
ATOM 924 O O . LEU A 1 111 ? -5.054 -1.948 -2.010 1.00 96.06 111 LEU A O 1
ATOM 928 N N . PRO A 1 112 ? -5.097 -2.386 0.188 1.00 96.94 112 PRO A N 1
ATOM 929 C CA . PRO A 1 112 ? -3.755 -2.981 0.199 1.00 96.94 112 PRO A CA 1
ATOM 930 C C . PRO A 1 112 ? -3.611 -4.181 -0.748 1.00 96.94 112 PRO A C 1
ATOM 932 O O . PRO A 1 112 ? -2.608 -4.310 -1.442 1.00 96.94 112 PRO A O 1
ATOM 935 N N . PHE A 1 113 ? -4.628 -5.041 -0.833 1.00 97.50 113 PHE A N 1
ATOM 936 C CA . PHE A 1 113 ? -4.606 -6.211 -1.715 1.00 97.50 113 PHE A CA 1
ATOM 937 C C . PHE A 1 113 ? -4.725 -5.808 -3.184 1.00 97.50 113 PHE A C 1
ATOM 939 O O . PHE A 1 113 ? -4.011 -6.345 -4.028 1.00 97.50 113 PHE A O 1
ATOM 946 N N . ILE A 1 114 ? -5.580 -4.821 -3.476 1.00 96.75 114 ILE A N 1
ATOM 947 C CA . ILE A 1 114 ? -5.685 -4.224 -4.813 1.00 96.75 114 ILE A CA 1
ATOM 948 C C . ILE A 1 114 ? -4.328 -3.639 -5.214 1.00 96.75 114 ILE A C 1
ATOM 950 O O . ILE A 1 114 ? -3.844 -3.945 -6.300 1.00 96.75 114 ILE A O 1
ATOM 954 N N . SER A 1 115 ? -3.680 -2.889 -4.316 1.00 96.06 115 SER A N 1
ATOM 955 C CA . SER A 1 115 ? -2.354 -2.317 -4.546 1.00 96.06 115 SER A CA 1
ATOM 956 C C . SER A 1 115 ? -1.341 -3.381 -4.951 1.00 96.06 115 SER A C 1
ATOM 958 O O . SER A 1 115 ? -0.681 -3.202 -5.965 1.00 96.06 115 SER A O 1
ATOM 960 N N . ILE A 1 116 ? -1.255 -4.508 -4.236 1.00 95.62 116 ILE A N 1
ATOM 961 C CA . ILE A 1 116 ? -0.329 -5.603 -4.583 1.00 95.62 116 ILE A CA 1
ATOM 962 C C . ILE A 1 116 ? -0.571 -6.095 -6.007 1.00 95.62 116 ILE A C 1
ATOM 964 O O . ILE A 1 116 ? 0.360 -6.133 -6.807 1.00 95.62 116 ILE A O 1
ATOM 968 N N . VAL A 1 117 ? -1.820 -6.433 -6.338 1.00 95.44 117 VAL A N 1
ATOM 969 C CA . VAL A 1 117 ? -2.166 -6.965 -7.663 1.00 95.44 117 VAL A CA 1
ATOM 970 C C . VAL A 1 117 ? -1.784 -5.967 -8.753 1.00 95.44 117 VAL A C 1
ATOM 972 O O . VAL A 1 117 ? -1.109 -6.331 -9.712 1.00 95.44 117 VAL A O 1
ATOM 975 N N . THR A 1 118 ? -2.149 -4.697 -8.579 1.00 93.75 118 THR A N 1
ATOM 976 C CA . THR A 1 118 ? -1.893 -3.650 -9.578 1.00 93.75 118 THR A CA 1
ATOM 977 C C . THR A 1 118 ? -0.431 -3.209 -9.659 1.00 93.75 118 THR A C 1
ATOM 979 O O . THR A 1 118 ? 0.004 -2.756 -10.712 1.00 93.75 118 THR A O 1
ATOM 982 N N . LEU A 1 119 ? 0.346 -3.331 -8.577 1.00 91.94 119 LEU A N 1
ATOM 983 C CA . LEU A 1 119 ? 1.774 -3.004 -8.571 1.00 91.94 119 LEU A CA 1
ATOM 984 C C . LEU A 1 119 ? 2.620 -4.138 -9.136 1.00 91.94 119 LEU A C 1
ATOM 986 O O . LEU A 1 119 ? 3.649 -3.868 -9.747 1.00 91.94 119 LEU A O 1
ATOM 990 N N . CYS A 1 120 ? 2.210 -5.391 -8.946 1.00 91.38 120 CYS A N 1
ATOM 991 C CA . CYS A 1 120 ? 2.903 -6.544 -9.511 1.00 91.38 120 CYS A CA 1
ATOM 992 C C . CYS A 1 120 ? 2.501 -6.806 -10.970 1.00 91.38 120 CYS A C 1
ATOM 994 O O . CYS A 1 120 ? 3.300 -7.369 -11.716 1.00 91.38 120 CYS A O 1
ATOM 996 N N . SER A 1 121 ? 1.305 -6.393 -11.410 1.00 90.69 121 SER A N 1
ATOM 997 C CA . SER A 1 121 ? 0.821 -6.698 -12.763 1.00 90.69 121 SER A CA 1
ATOM 998 C C . SER A 1 121 ? 1.726 -6.207 -13.901 1.00 90.69 121 SER A C 1
ATOM 1000 O O . SER A 1 121 ? 1.954 -7.000 -14.812 1.00 90.69 121 SER A O 1
ATOM 1002 N N . PRO A 1 122 ? 2.307 -4.986 -13.887 1.00 87.19 122 PRO A N 1
ATOM 1003 C CA . PRO A 1 122 ? 3.169 -4.540 -14.985 1.00 87.19 122 PRO A CA 1
ATOM 1004 C C . PRO A 1 122 ? 4.421 -5.415 -15.126 1.00 87.19 122 PRO A C 1
ATOM 1006 O O . PRO A 1 122 ? 4.868 -5.687 -16.235 1.00 87.19 122 PRO A O 1
ATOM 1009 N N . ILE A 1 123 ? 4.946 -5.910 -13.999 1.00 85.50 123 ILE A N 1
ATOM 1010 C CA . ILE A 1 123 ? 6.117 -6.791 -13.958 1.00 85.50 123 ILE A CA 1
ATOM 1011 C C . ILE A 1 123 ? 5.776 -8.180 -14.498 1.00 85.50 123 ILE A C 1
ATOM 1013 O O . ILE A 1 123 ? 6.540 -8.737 -15.279 1.00 85.50 123 ILE A O 1
ATOM 1017 N N . LEU A 1 124 ? 4.637 -8.739 -14.081 1.00 87.44 124 LEU A N 1
ATOM 1018 C CA . LEU A 1 124 ? 4.234 -10.097 -14.452 1.00 87.44 124 LEU A CA 1
ATOM 1019 C C . LEU A 1 124 ? 3.839 -10.226 -15.930 1.00 87.44 124 LEU A C 1
ATOM 1021 O O . LEU A 1 124 ? 3.950 -11.315 -16.481 1.00 87.44 124 LEU A O 1
ATOM 1025 N N . ILE A 1 125 ? 3.367 -9.143 -16.556 1.00 86.62 125 ILE A N 1
ATOM 1026 C CA . ILE A 1 125 ? 2.906 -9.152 -17.954 1.00 86.62 125 ILE A CA 1
ATOM 1027 C C . ILE A 1 125 ? 4.074 -9.033 -18.937 1.00 86.62 125 ILE A C 1
ATOM 1029 O O . ILE A 1 125 ? 4.144 -9.790 -19.898 1.00 86.62 125 ILE A O 1
ATOM 1033 N N . ASP A 1 126 ? 4.960 -8.061 -18.727 1.00 81.44 126 ASP A N 1
ATOM 1034 C CA . ASP A 1 126 ? 6.027 -7.738 -19.684 1.00 81.44 126 ASP A CA 1
ATOM 1035 C C . ASP A 1 126 ? 7.318 -8.512 -19.364 1.00 81.44 126 ASP A C 1
ATOM 1037 O O . ASP A 1 126 ? 8.136 -8.781 -20.238 1.00 81.44 126 ASP A O 1
ATOM 1041 N N . GLY A 1 127 ? 7.557 -8.856 -18.092 1.00 77.25 127 GLY A N 1
ATOM 1042 C CA . GLY A 1 127 ? 8.845 -9.393 -17.631 1.00 77.25 127 GLY A CA 1
ATOM 1043 C C . GLY A 1 127 ? 10.004 -8.388 -17.737 1.00 77.25 127 GLY A C 1
ATOM 1044 O O . GLY A 1 127 ? 11.077 -8.610 -17.179 1.00 77.25 127 GLY A O 1
ATOM 1045 N N . SER A 1 128 ? 9.779 -7.256 -18.407 1.00 78.31 128 SER A N 1
ATOM 1046 C CA . SER A 1 128 ? 10.693 -6.140 -18.580 1.00 78.31 128 SER A CA 1
ATOM 1047 C C . SER A 1 128 ? 10.050 -4.843 -18.066 1.00 78.31 128 SER A C 1
ATOM 1049 O O . SER A 1 128 ? 8.849 -4.622 -18.188 1.00 78.31 128 SER A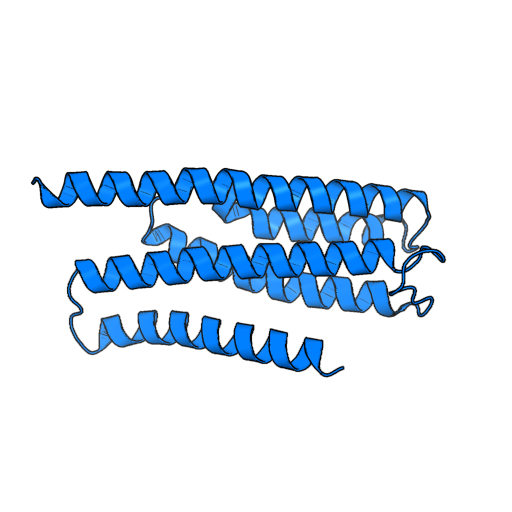 O 1
ATOM 1051 N N . LEU A 1 129 ? 10.842 -3.950 -17.464 1.00 81.06 129 LEU A N 1
ATOM 1052 C CA . LEU A 1 129 ? 10.397 -2.607 -17.059 1.00 81.06 129 LEU A CA 1
ATOM 1053 C C . LEU A 1 129 ? 10.452 -1.666 -18.278 1.00 81.06 129 LEU A C 1
ATOM 1055 O O . LEU A 1 129 ? 11.178 -0.663 -18.301 1.00 81.06 129 LEU A O 1
ATOM 1059 N N . SER A 1 130 ? 9.701 -2.004 -19.332 1.00 89.38 130 SER A N 1
ATOM 1060 C CA . SER A 1 130 ? 9.586 -1.170 -20.532 1.00 89.38 130 SER A CA 1
ATOM 1061 C C . SER A 1 130 ? 9.111 0.246 -20.178 1.00 89.38 130 SER A C 1
ATOM 1063 O O . SER A 1 130 ? 8.585 0.508 -19.093 1.00 89.38 130 SER A O 1
ATOM 1065 N N . LEU A 1 131 ? 9.344 1.219 -21.066 1.00 90.31 131 LEU A N 1
ATOM 1066 C CA . LEU A 1 131 ? 8.916 2.605 -20.821 1.00 90.31 131 LEU A CA 1
ATOM 1067 C C . LEU A 1 131 ? 7.403 2.686 -20.562 1.00 90.31 131 LEU A C 1
ATOM 1069 O O . LEU A 1 131 ? 6.968 3.384 -19.648 1.00 90.31 131 LEU A O 1
ATOM 1073 N N . THR A 1 132 ? 6.619 1.920 -21.318 1.00 91.50 132 THR A N 1
ATOM 1074 C CA . THR A 1 132 ? 5.163 1.846 -21.182 1.00 91.50 132 THR A CA 1
ATOM 1075 C C . THR A 1 132 ? 4.758 1.302 -19.814 1.00 91.50 132 THR A C 1
ATOM 1077 O O . THR A 1 132 ? 3.970 1.941 -19.117 1.00 91.50 132 THR A O 1
ATOM 1080 N N . MET A 1 133 ? 5.344 0.181 -19.374 1.00 91.06 133 MET A N 1
ATOM 1081 C CA . MET A 1 133 ? 5.031 -0.401 -18.062 1.00 91.06 133 MET A CA 1
ATOM 1082 C C . MET A 1 133 ? 5.445 0.505 -16.903 1.00 91.06 133 MET A C 1
ATOM 1084 O O . MET A 1 133 ? 4.739 0.576 -15.897 1.00 91.06 133 MET A O 1
ATOM 1088 N N . ARG A 1 134 ? 6.536 1.267 -17.057 1.00 91.19 134 ARG A N 1
ATOM 1089 C CA . ARG A 1 134 ? 6.937 2.295 -16.086 1.00 91.19 134 ARG A CA 1
ATOM 1090 C C . ARG A 1 134 ? 5.890 3.393 -15.942 1.00 91.19 134 ARG A C 1
ATOM 1092 O O . ARG A 1 134 ? 5.521 3.730 -14.821 1.00 91.19 134 ARG A O 1
ATOM 1099 N N . ILE A 1 135 ? 5.392 3.929 -17.056 1.00 93.62 135 ILE A N 1
ATOM 1100 C CA . ILE A 1 135 ? 4.359 4.976 -17.047 1.00 93.62 135 ILE A CA 1
ATOM 1101 C C . ILE A 1 135 ? 3.065 4.444 -16.420 1.00 93.62 135 ILE A C 1
ATOM 1103 O O . ILE A 1 135 ? 2.486 5.110 -15.563 1.00 93.62 135 ILE A O 1
ATOM 1107 N N . ILE A 1 136 ? 2.646 3.229 -16.784 1.00 93.25 136 ILE A N 1
ATOM 1108 C CA . ILE A 1 136 ? 1.465 2.579 -16.197 1.00 93.25 136 ILE A CA 1
ATOM 1109 C C . ILE A 1 136 ? 1.635 2.420 -14.681 1.00 93.25 136 ILE A C 1
ATOM 1111 O O . ILE A 1 136 ? 0.750 2.818 -13.925 1.00 93.25 136 ILE A O 1
ATOM 1115 N N . GLY A 1 137 ? 2.783 1.908 -14.226 1.00 92.38 137 GLY A N 1
ATOM 1116 C CA . GLY A 1 137 ? 3.090 1.756 -12.802 1.00 92.38 137 GLY A CA 1
ATOM 1117 C C . GLY A 1 137 ? 3.040 3.081 -12.037 1.00 92.38 137 GLY A C 1
ATOM 1118 O O . GLY A 1 137 ? 2.440 3.150 -10.966 1.00 92.38 137 GLY A O 1
ATOM 1119 N N . ILE A 1 138 ? 3.584 4.160 -12.612 1.00 94.75 138 ILE A N 1
ATOM 1120 C CA . ILE A 1 138 ? 3.519 5.514 -12.037 1.00 94.75 138 ILE A CA 1
ATOM 1121 C C . ILE A 1 138 ? 2.070 5.972 -11.864 1.00 94.75 138 ILE A C 1
ATOM 1123 O O . ILE A 1 138 ? 1.687 6.408 -10.777 1.00 94.75 138 ILE A O 1
ATOM 1127 N N . VAL A 1 139 ? 1.256 5.858 -12.916 1.00 96.25 139 VAL A N 1
ATOM 1128 C CA . VAL A 1 139 ? -0.151 6.284 -12.887 1.00 96.25 139 VAL A CA 1
ATOM 1129 C C . VAL A 1 139 ? -0.939 5.480 -11.850 1.00 96.25 139 VAL A C 1
ATOM 1131 O O . VAL A 1 139 ? -1.669 6.065 -11.050 1.00 96.25 139 VAL A O 1
ATOM 1134 N N . ILE A 1 140 ? -0.743 4.160 -11.802 1.00 95.50 140 ILE A N 1
ATOM 1135 C CA . ILE A 1 140 ? -1.363 3.279 -10.803 1.00 95.50 140 ILE A CA 1
ATOM 1136 C C . ILE A 1 140 ? -0.963 3.701 -9.384 1.00 95.50 140 ILE A C 1
ATOM 1138 O O . ILE A 1 140 ? -1.841 3.887 -8.542 1.00 95.50 140 ILE A O 1
ATOM 1142 N N . CYS A 1 141 ? 0.331 3.914 -9.116 1.00 95.62 141 CYS A N 1
ATOM 1143 C CA . CYS A 1 141 ? 0.811 4.379 -7.812 1.00 95.62 141 CYS A CA 1
ATOM 1144 C C . CYS A 1 141 ? 0.114 5.673 -7.378 1.00 95.62 141 CYS A C 1
ATOM 1146 O O . CYS A 1 141 ? -0.361 5.762 -6.246 1.00 95.62 141 CYS A O 1
ATOM 1148 N N . LEU A 1 142 ? 0.020 6.665 -8.268 1.00 97.31 142 LEU A N 1
ATOM 1149 C CA . LEU A 1 142 ? -0.623 7.946 -7.965 1.00 97.31 142 LEU A CA 1
ATOM 1150 C C . LEU A 1 142 ? -2.111 7.773 -7.640 1.00 97.31 142 LEU A C 1
ATOM 1152 O O . LEU A 1 142 ? -2.582 8.295 -6.627 1.00 97.31 142 LEU A O 1
ATOM 1156 N N . ILE A 1 143 ? -2.840 6.988 -8.439 1.00 97.75 143 ILE A N 1
ATOM 1157 C CA . ILE A 1 143 ? -4.262 6.697 -8.201 1.00 97.75 143 ILE A CA 1
ATOM 1158 C C . ILE A 1 143 ? -4.457 6.003 -6.850 1.00 97.75 143 ILE A C 1
ATOM 1160 O O . ILE A 1 143 ? -5.365 6.367 -6.095 1.00 97.75 143 ILE A O 1
ATOM 1164 N N . LEU A 1 144 ? -3.609 5.028 -6.515 1.00 97.12 144 LEU A N 1
ATOM 1165 C CA . LEU A 1 144 ? -3.677 4.317 -5.239 1.00 97.12 144 LEU A CA 1
ATOM 1166 C C . LEU A 1 144 ? -3.386 5.248 -4.061 1.00 97.12 144 LEU A C 1
ATOM 1168 O O . LEU A 1 144 ? -4.148 5.238 -3.099 1.00 97.12 144 LEU A O 1
ATOM 1172 N N . ILE A 1 145 ? -2.349 6.089 -4.140 1.00 97.75 145 ILE A N 1
ATOM 1173 C CA . ILE A 1 145 ? -2.018 7.067 -3.090 1.00 97.75 145 ILE A CA 1
ATOM 1174 C C . ILE A 1 145 ? -3.204 8.004 -2.848 1.00 97.75 145 ILE A C 1
ATOM 1176 O O . ILE A 1 145 ? -3.656 8.146 -1.708 1.00 97.75 145 ILE A O 1
ATOM 1180 N N . CYS A 1 146 ? -3.760 8.593 -3.911 1.00 97.81 146 CYS A N 1
ATOM 1181 C CA . CYS A 1 146 ? -4.939 9.452 -3.813 1.00 97.81 146 CYS A CA 1
ATOM 1182 C C . CYS A 1 146 ? -6.132 8.704 -3.206 1.00 97.81 146 CYS A C 1
ATOM 1184 O O . CYS A 1 146 ? -6.804 9.230 -2.319 1.00 97.81 146 CYS A O 1
ATOM 1186 N N . SER A 1 147 ? -6.367 7.460 -3.630 1.00 97.50 147 SER A N 1
ATOM 1187 C CA . SER A 1 147 ? -7.447 6.624 -3.102 1.00 97.50 147 SER A CA 1
ATOM 1188 C C . SER A 1 147 ? -7.277 6.364 -1.605 1.00 97.50 147 SER A C 1
ATOM 1190 O O . SER A 1 147 ? -8.222 6.581 -0.846 1.00 97.50 147 SER A O 1
ATOM 1192 N N . VAL A 1 148 ? -6.079 5.970 -1.152 1.00 97.06 148 VAL A N 1
ATOM 1193 C CA . VAL A 1 148 ? -5.796 5.740 0.276 1.00 97.06 148 VAL A CA 1
ATOM 1194 C C . VAL A 1 148 ? -6.094 7.005 1.077 1.00 97.06 148 VAL A C 1
ATOM 1196 O O . VAL A 1 148 ? -6.818 6.928 2.065 1.00 97.06 148 VAL A O 1
ATOM 1199 N N . ILE A 1 149 ? -5.611 8.170 0.634 1.00 97.38 149 ILE A N 1
ATOM 1200 C CA . ILE A 1 149 ? -5.817 9.450 1.332 1.00 97.38 149 ILE A CA 1
ATOM 1201 C C . ILE A 1 149 ? -7.308 9.800 1.421 1.00 97.38 149 ILE A C 1
ATOM 1203 O O . ILE A 1 149 ? -7.812 10.103 2.505 1.00 97.38 149 ILE A O 1
ATOM 1207 N N . LEU A 1 150 ? -8.034 9.733 0.302 1.00 97.25 150 LEU A N 1
ATOM 1208 C CA . LEU A 1 150 ? -9.454 10.093 0.248 1.00 97.25 150 LEU A CA 1
ATOM 1209 C C . LEU A 1 150 ? -10.305 9.186 1.142 1.00 97.25 150 LEU A C 1
ATOM 1211 O O . LEU A 1 150 ? -11.112 9.673 1.943 1.00 97.25 150 LEU A O 1
ATOM 1215 N N . PHE A 1 151 ? -10.117 7.869 1.039 1.00 96.38 151 PHE A N 1
ATOM 1216 C CA . PHE A 1 151 ? -10.867 6.914 1.849 1.00 96.38 151 PHE A CA 1
ATOM 1217 C C . PHE A 1 151 ? -10.457 6.962 3.322 1.00 96.38 151 PHE A C 1
ATOM 1219 O O . PHE A 1 151 ? -11.329 6.851 4.185 1.00 96.38 151 PHE A O 1
ATOM 1226 N N . PHE A 1 152 ? -9.178 7.206 3.625 1.00 95.81 152 PHE A N 1
ATOM 1227 C CA . PHE A 1 152 ? -8.708 7.414 4.992 1.00 95.81 152 PHE A CA 1
ATOM 1228 C C . PHE A 1 152 ? -9.412 8.605 5.646 1.00 95.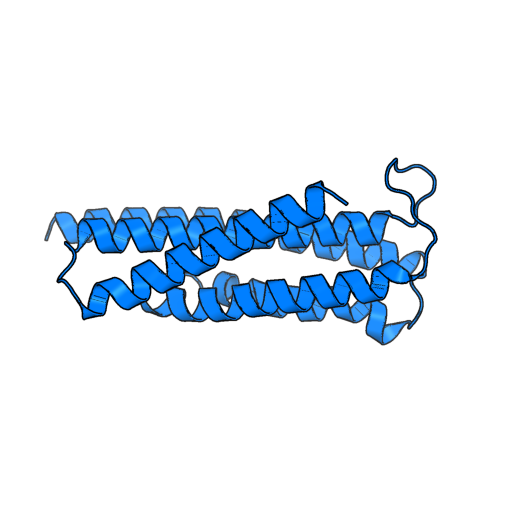81 152 PHE A C 1
ATOM 1230 O O . PHE A 1 152 ? -10.006 8.443 6.710 1.00 95.81 152 PHE A O 1
ATOM 1237 N N . ILE A 1 153 ? -9.430 9.777 5.000 1.00 95.94 153 ILE A N 1
ATOM 1238 C CA . ILE A 1 153 ? -10.088 10.978 5.544 1.00 95.94 153 ILE A CA 1
ATOM 1239 C C . ILE A 1 153 ? -11.584 10.725 5.767 1.00 95.94 153 ILE A C 1
ATOM 1241 O O . ILE A 1 153 ? -12.132 11.097 6.810 1.00 95.94 153 ILE A O 1
ATOM 1245 N N . LYS A 1 154 ? -12.251 10.080 4.803 1.00 95.12 154 LYS A N 1
ATOM 1246 C CA . LYS A 1 154 ? -13.680 9.751 4.887 1.00 95.12 154 LYS A CA 1
ATOM 1247 C C . LYS A 1 154 ? -13.984 8.830 6.070 1.00 95.12 154 LYS A C 1
ATOM 1249 O O . LYS A 1 154 ? -14.885 9.125 6.859 1.00 95.12 154 LYS A O 1
ATOM 1254 N N . ASP A 1 155 ? -13.233 7.744 6.214 1.00 93.56 155 ASP A N 1
ATOM 1255 C CA . ASP A 1 155 ? -13.463 6.760 7.273 1.00 93.56 155 ASP A CA 1
ATOM 1256 C C . ASP A 1 155 ? -13.037 7.291 8.645 1.00 93.56 155 ASP A C 1
ATOM 1258 O O . ASP A 1 155 ? -13.742 7.070 9.630 1.00 93.56 155 ASP A O 1
ATOM 1262 N N . PHE A 1 156 ? -11.958 8.074 8.725 1.00 93.00 156 PHE A N 1
ATOM 1263 C CA . PHE A 1 156 ? -11.514 8.695 9.973 1.00 93.00 156 PHE A CA 1
ATOM 1264 C C . PHE A 1 156 ? -12.571 9.657 10.536 1.00 93.00 156 PHE A C 1
ATOM 1266 O O . PHE A 1 156 ? -12.916 9.586 11.718 1.00 93.00 156 PHE A O 1
ATOM 1273 N N . LYS A 1 157 ? -13.176 10.495 9.678 1.00 92.50 157 LYS A N 1
ATOM 1274 C CA . LYS A 1 157 ? -14.304 11.366 10.063 1.00 92.50 157 LYS A CA 1
ATOM 1275 C C . LYS A 1 157 ? -15.507 10.561 10.561 1.00 92.50 157 LYS A C 1
ATOM 1277 O O . LYS A 1 157 ? -16.107 10.921 11.573 1.00 92.50 157 LYS A O 1
ATOM 1282 N N . LYS A 1 158 ? -15.839 9.456 9.885 1.00 91.06 158 LYS A N 1
ATOM 1283 C CA . LYS A 1 158 ? -16.950 8.570 10.266 1.00 91.06 158 LYS A CA 1
ATOM 1284 C C . LYS A 1 158 ? -16.731 7.899 11.625 1.00 91.06 158 LYS A C 1
ATOM 1286 O O . LYS A 1 158 ? -17.671 7.756 12.401 1.00 91.06 158 LYS A O 1
ATOM 1291 N N . ILE A 1 159 ? -15.505 7.482 11.932 1.00 89.56 159 ILE A N 1
ATOM 1292 C CA . ILE A 1 159 ? -15.188 6.875 13.231 1.00 89.56 159 ILE A CA 1
ATOM 1293 C C . ILE A 1 159 ? -15.359 7.911 14.355 1.00 89.56 159 ILE A C 1
ATOM 1295 O O . ILE A 1 159 ? -15.936 7.588 15.392 1.00 89.56 159 ILE A O 1
ATOM 1299 N N . ASN A 1 160 ? -14.923 9.157 14.143 1.00 87.25 160 ASN A N 1
ATOM 1300 C CA . ASN A 1 160 ? -15.085 10.229 15.131 1.00 87.25 160 ASN A CA 1
ATOM 1301 C C . ASN A 1 160 ? -16.558 10.591 15.382 1.00 87.25 160 ASN A C 1
ATOM 1303 O O . ASN A 1 160 ? -16.947 10.781 16.531 1.00 87.25 160 ASN A O 1
ATOM 1307 N N . SER A 1 161 ? -17.396 10.646 14.343 1.00 85.12 161 SER A N 1
ATOM 1308 C CA . SER A 1 161 ? -18.820 10.969 14.521 1.00 85.12 161 SER A CA 1
ATOM 1309 C C . SER A 1 161 ? -19.595 9.873 15.259 1.00 85.12 161 SER A C 1
ATOM 1311 O O . SER A 1 161 ? -20.479 10.176 16.059 1.00 85.12 161 SER A O 1
ATOM 1313 N N . ASN A 1 162 ? -19.246 8.602 15.044 1.00 81.00 162 ASN A N 1
ATOM 1314 C CA . ASN A 1 162 ? -19.852 7.481 15.765 1.00 81.00 162 ASN A CA 1
ATOM 1315 C C . ASN A 1 162 ? -19.474 7.455 17.253 1.00 81.00 162 ASN A C 1
ATOM 1317 O O . ASN A 1 162 ? -20.271 7.012 18.076 1.00 81.00 162 ASN A O 1
ATOM 1321 N N . GLU A 1 163 ? -18.281 7.933 17.613 1.00 76.44 163 GLU A N 1
ATOM 1322 C CA . GLU A 1 163 ? -17.887 8.054 19.018 1.00 76.44 163 GLU A CA 1
ATOM 1323 C C . GLU A 1 163 ? -18.764 9.056 19.772 1.00 76.44 163 GLU A C 1
ATOM 1325 O O . GLU A 1 163 ? -19.233 8.737 20.860 1.00 76.44 163 GLU A O 1
ATOM 1330 N N . LEU A 1 164 ? -19.032 10.225 19.178 1.00 66.50 164 LEU A N 1
ATOM 1331 C CA . LEU A 1 164 ? -19.876 11.258 19.790 1.00 66.50 164 LEU A CA 1
ATOM 1332 C C . LEU A 1 164 ? -21.296 10.750 20.063 1.00 66.50 164 LEU A C 1
ATOM 1334 O O . LEU A 1 164 ? -21.851 11.004 21.127 1.00 66.50 164 LEU A O 1
ATOM 1338 N N . LYS A 1 165 ? -21.870 9.974 19.135 1.00 74.38 165 LYS A N 1
ATOM 1339 C CA . LYS A 1 165 ? -23.209 9.391 19.316 1.00 74.38 165 LYS A CA 1
ATOM 1340 C C . LYS A 1 165 ? -23.271 8.415 20.492 1.00 74.38 165 LYS A C 1
ATOM 1342 O O . LYS A 1 165 ? -24.236 8.445 21.240 1.00 74.38 165 LYS A O 1
ATOM 1347 N N . ASN A 1 166 ? -22.232 7.602 20.677 1.00 71.06 166 ASN A N 1
ATOM 1348 C CA . ASN A 1 166 ? -22.164 6.608 21.751 1.00 71.06 166 ASN A CA 1
ATOM 1349 C C . ASN A 1 166 ? -21.834 7.201 23.135 1.00 71.06 166 ASN A C 1
ATOM 1351 O O . ASN A 1 166 ? -21.846 6.456 24.108 1.00 71.06 166 ASN A O 1
ATOM 1355 N N . GLN A 1 167 ? -21.455 8.482 23.226 1.00 68.06 167 GLN A N 1
ATOM 1356 C CA . GLN A 1 167 ? -21.243 9.182 24.503 1.00 68.06 167 GLN A CA 1
ATOM 1357 C C . GLN A 1 167 ? -22.506 9.902 25.004 1.00 68.06 167 GLN A C 1
ATOM 1359 O O . GLN A 1 167 ? -22.576 10.226 26.184 1.00 68.06 167 GLN A O 1
ATOM 1364 N N . ASN A 1 168 ? -23.480 10.139 24.119 1.00 62.16 168 ASN A N 1
ATOM 1365 C CA . ASN A 1 168 ? -24.748 10.808 24.427 1.00 62.16 168 ASN A CA 1
ATOM 1366 C C . ASN A 1 168 ? -25.902 9.821 24.706 1.00 62.16 168 ASN A C 1
ATOM 1368 O O . ASN A 1 168 ? -27.043 10.255 24.851 1.00 62.16 168 ASN A O 1
ATOM 1372 N N . GLN A 1 169 ? -25.612 8.517 24.716 1.00 55.53 169 GLN A N 1
ATOM 1373 C CA . GLN A 1 169 ? -26.516 7.424 25.090 1.00 55.53 169 GLN A CA 1
ATOM 1374 C C . GLN A 1 169 ? -26.043 6.824 26.409 1.00 55.53 169 GLN A C 1
ATOM 1376 O O . GLN A 1 169 ? -26.918 6.506 27.238 1.00 55.53 169 GLN A O 1
#

pLDDT: mean 86.05, std 11.11, range [43.5, 97.81]

Foldseek 3Di:
DVVVVVLVVLLVVLVVLLVCLVVVVVVDPDPPVVNLVSLLVNLVSLLVNVLVLLVVLLLLLCLCPPPDPNNDPPPCSLVVLVVSLVSLVVSLVSLVVSVVVAVADPCLSCLSVVLSCQSCVLCVPPVDSDPVSSVSNNVSSVVSSVVSVVSSVVRSVVRVVVVVVVVVD

Sequence (169 aa):
MYISIIISIIFWTGILTIITALTLDKFKPIDKKRKLLIWKLSFAFLNFFLILNLVGSLFIYTSLFRFVPWYEPCGQQFLIIFIYATIILLIGILQLFLGKFLAISKILKYLPFISIVTLCSPILIDGSLSLTMRIIGIVICLILICSVILFFIKDFKKINSNELKNQNQ

Radius of gyration: 18.19 Å; chains: 1; bounding box: 48×23×53 Å

Secondary structure (DSSP, 8-state):
-HHHHHHHHHHHHHHHHHHHHHHHHHHS---HHHHHHHHHHHHHHHHHHHHHHHHHHHHHHHTT-TTSTT---STTHHHHHHHHHHHHHHHHHHHHHHTTTS---HHHHHHHHHHHHHHHHHHHHHSS--HHHHHHHHHHHHHHHHHHHHHHHHHHHHHHHHHHHHH--